Protein AF-E2CQQ7-F1 (afdb_monomer_lite)

Sequence (97 aa):
MAPNQMRGAWAGEIGQTQFLASSYMKYAVDYDRDGRRDLIRSIPDVLASTANYLKNKGWRAGQPWGPGTANYRVLREWNKASVYVQTISVMADKIAK

Foldseek 3Di:
DDPVLQDADPVQQGAPLRDHPVLCVVQFDPQVPPVDSRNHPDPRRVVRSNVSQLVVLPDDPPWDQDPPTPSVVSLCVSPVDPVVSVVVNVVVVVVVD

Radius of gyration: 14.12 Å; chains: 1; bounding box: 37×24×37 Å

Structure (mmCIF, N/CA/C/O backbone):
data_AF-E2CQQ7-F1
#
_entry.id   AF-E2CQQ7-F1
#
loop_
_atom_site.group_PDB
_atom_site.id
_atom_site.type_symbol
_atom_site.label_atom_id
_atom_site.label_alt_id
_atom_site.label_comp_id
_atom_site.label_asym_id
_atom_site.label_entity_id
_atom_site.label_seq_id
_atom_site.pdbx_PDB_ins_code
_atom_site.Cartn_x
_atom_site.Cartn_y
_atom_site.Cartn_z
_atom_site.occupancy
_atom_site.B_iso_or_equiv
_atom_site.auth_seq_id
_atom_site.auth_comp_id
_atom_site.auth_asym_id
_atom_site.auth_atom_id
_atom_site.pdbx_PDB_model_num
ATOM 1 N N . MET A 1 1 ? 10.920 -4.427 -14.546 1.00 84.12 1 MET A N 1
ATOM 2 C CA . MET A 1 1 ? 11.298 -3.027 -14.846 1.00 84.12 1 MET A CA 1
ATOM 3 C C . MET A 1 1 ? 12.811 -2.924 -14.927 1.00 84.12 1 MET A C 1
ATOM 5 O O . MET A 1 1 ? 13.479 -3.544 -14.107 1.00 84.12 1 MET A O 1
ATOM 9 N N . ALA A 1 2 ? 13.343 -2.173 -15.891 1.00 86.19 2 ALA A N 1
ATOM 10 C CA . ALA A 1 2 ? 14.766 -1.838 -15.939 1.00 86.19 2 ALA A CA 1
ATOM 11 C C . ALA A 1 2 ? 15.107 -0.752 -14.890 1.00 86.19 2 ALA A C 1
ATOM 13 O O . ALA A 1 2 ? 14.214 0.018 -14.525 1.00 86.19 2 ALA A O 1
ATOM 14 N N . PRO A 1 3 ? 16.365 -0.643 -14.414 1.00 86.19 3 PRO A N 1
ATOM 15 C CA . PRO A 1 3 ? 16.738 0.317 -13.367 1.00 86.19 3 PRO A CA 1
ATOM 16 C C . PRO A 1 3 ? 16.347 1.770 -13.675 1.00 86.19 3 PRO A C 1
ATOM 18 O O . PRO A 1 3 ? 15.812 2.465 -12.820 1.00 86.19 3 PRO A O 1
ATOM 21 N N . ASN A 1 4 ? 16.511 2.212 -14.924 1.00 90.81 4 ASN A N 1
ATOM 22 C CA . ASN A 1 4 ? 16.148 3.564 -15.368 1.00 90.81 4 ASN A CA 1
ATOM 23 C C . ASN A 1 4 ? 14.630 3.843 -15.386 1.00 90.81 4 ASN A C 1
ATOM 25 O O . ASN A 1 4 ? 14.211 4.994 -15.526 1.00 90.81 4 ASN A O 1
ATOM 29 N N . GLN A 1 5 ? 13.799 2.805 -15.267 1.00 89.62 5 GLN A N 1
ATOM 30 C CA . GLN A 1 5 ? 12.345 2.921 -15.209 1.00 89.62 5 GLN A CA 1
ATOM 31 C C . GLN A 1 5 ? 11.821 2.996 -13.775 1.00 89.62 5 GLN A C 1
ATOM 33 O O . GLN A 1 5 ? 10.685 3.425 -13.606 1.00 89.62 5 GLN A O 1
ATOM 38 N N . MET A 1 6 ? 12.607 2.602 -12.767 1.00 91.19 6 MET A N 1
ATOM 39 C CA . MET A 1 6 ? 12.206 2.574 -11.355 1.00 91.19 6 MET A CA 1
ATOM 40 C C . MET A 1 6 ? 12.212 3.983 -10.751 1.00 91.19 6 MET A C 1
ATOM 42 O O . MET A 1 6 ? 13.077 4.341 -9.957 1.00 91.19 6 MET A O 1
ATOM 46 N N . ARG A 1 7 ? 11.255 4.808 -11.177 1.00 92.50 7 ARG A N 1
ATOM 47 C CA . ARG A 1 7 ? 11.085 6.180 -10.693 1.00 92.50 7 ARG A CA 1
ATOM 48 C C . ARG A 1 7 ? 10.271 6.223 -9.408 1.00 92.50 7 ARG A C 1
ATOM 50 O O . ARG A 1 7 ? 9.383 5.397 -9.184 1.00 92.50 7 ARG A O 1
ATOM 57 N N . GLY A 1 8 ? 10.574 7.226 -8.597 1.00 93.69 8 GLY A N 1
ATOM 58 C CA . GLY A 1 8 ? 10.088 7.306 -7.239 1.00 93.69 8 GLY A CA 1
ATOM 59 C C . GLY A 1 8 ? 10.190 8.684 -6.609 1.00 93.69 8 GLY A C 1
ATOM 60 O O . GLY A 1 8 ? 10.645 9.633 -7.251 1.00 93.69 8 GLY A O 1
ATOM 61 N N . ALA A 1 9 ? 9.755 8.777 -5.356 1.00 94.38 9 ALA A N 1
ATOM 62 C CA . ALA A 1 9 ? 9.948 9.970 -4.547 1.00 94.38 9 ALA A CA 1
ATOM 63 C C . ALA A 1 9 ? 11.406 10.082 -4.065 1.00 94.38 9 ALA A C 1
ATOM 65 O O . ALA A 1 9 ? 12.223 9.174 -4.239 1.00 94.38 9 ALA A O 1
ATOM 66 N N . TRP A 1 10 ? 11.745 11.241 -3.497 1.00 96.25 10 TRP A 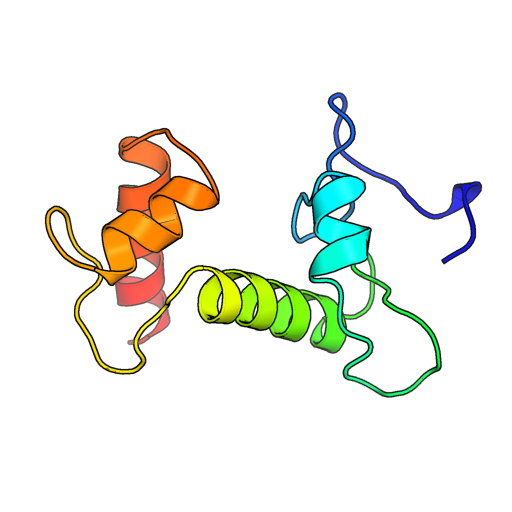N 1
ATOM 67 C CA . TRP A 1 10 ? 13.126 11.624 -3.188 1.00 96.25 10 TRP A CA 1
ATOM 68 C C . TRP A 1 10 ? 13.839 10.668 -2.215 1.00 96.25 10 TRP A C 1
ATOM 70 O O . TRP A 1 10 ? 15.062 10.563 -2.276 1.00 96.25 10 TRP A O 1
ATOM 80 N N . ALA A 1 11 ? 13.099 9.964 -1.349 1.00 95.19 11 ALA A N 1
ATOM 81 C CA . ALA A 1 11 ? 13.649 9.020 -0.377 1.00 95.19 11 ALA A CA 1
ATOM 82 C C . ALA A 1 11 ? 13.708 7.568 -0.903 1.00 95.19 11 ALA A C 1
ATOM 84 O O . ALA A 1 11 ? 14.106 6.656 -0.175 1.00 95.19 11 ALA A O 1
ATOM 85 N N . GLY A 1 12 ? 13.385 7.350 -2.185 1.00 94.94 12 GLY A N 1
ATOM 86 C CA . GLY A 1 12 ? 13.539 6.065 -2.872 1.00 94.94 12 GLY A CA 1
ATOM 87 C C . GLY A 1 12 ? 12.273 5.209 -2.936 1.00 94.94 12 GLY A C 1
ATOM 88 O O . GLY A 1 12 ? 12.355 4.016 -3.236 1.00 94.94 12 GLY A O 1
ATOM 89 N N . GLU A 1 13 ? 11.106 5.783 -2.656 1.00 96.56 13 GLU A N 1
ATOM 90 C CA . GLU A 1 13 ? 9.808 5.126 -2.785 1.00 96.56 13 GLU A CA 1
ATOM 91 C C . GLU A 1 13 ? 9.407 4.942 -4.248 1.00 96.56 13 GLU A C 1
ATOM 93 O O . GLU A 1 13 ? 9.321 5.909 -4.990 1.00 96.56 13 GLU A O 1
ATOM 98 N N . ILE A 1 14 ? 9.095 3.723 -4.675 1.00 96.50 14 ILE A N 1
ATOM 99 C CA . ILE A 1 14 ? 8.849 3.378 -6.077 1.00 96.50 14 ILE A CA 1
ATOM 100 C C . ILE A 1 14 ? 7.358 3.475 -6.413 1.00 96.50 14 ILE A C 1
ATOM 102 O O . ILE A 1 14 ? 6.524 2.839 -5.764 1.00 96.50 14 ILE A O 1
ATOM 106 N N . GLY A 1 15 ? 7.043 4.193 -7.495 1.00 95.75 15 GLY A N 1
ATOM 107 C CA . GLY A 1 15 ? 5.740 4.143 -8.160 1.00 95.75 15 GLY A CA 1
ATOM 108 C C . GLY A 1 15 ? 4.532 4.487 -7.286 1.00 95.75 15 GLY A C 1
ATOM 109 O O . GLY A 1 15 ? 4.624 5.258 -6.333 1.00 95.75 15 GLY A O 1
ATOM 110 N N . GLN A 1 16 ? 3.376 3.927 -7.639 1.00 97.25 16 GLN A N 1
ATOM 111 C CA . GLN A 1 16 ? 2.096 4.251 -7.002 1.00 97.25 16 GLN A CA 1
ATOM 112 C C . GLN A 1 16 ? 1.991 3.695 -5.577 1.00 97.25 16 GLN A C 1
ATOM 114 O O . GLN A 1 16 ? 1.347 4.300 -4.725 1.00 97.25 16 GLN A O 1
ATOM 119 N N . THR A 1 17 ? 2.651 2.567 -5.295 1.00 97.25 17 THR A N 1
ATOM 120 C CA . THR A 1 17 ? 2.668 1.970 -3.950 1.00 97.25 17 THR A CA 1
ATOM 121 C C . THR A 1 17 ? 3.616 2.687 -2.997 1.00 97.25 17 THR A C 1
ATOM 123 O O . THR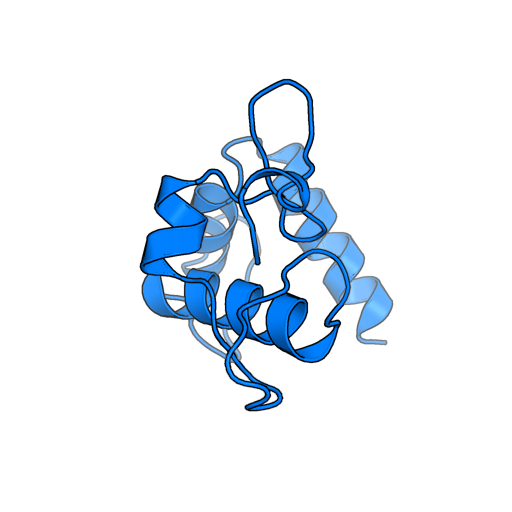 A 1 17 ? 3.559 2.443 -1.796 1.00 97.25 17 THR A O 1
ATOM 126 N N . GLN A 1 18 ? 4.514 3.533 -3.507 1.00 97.75 18 GLN A N 1
ATOM 127 C CA . GLN A 1 18 ? 5.560 4.172 -2.711 1.00 97.75 18 GLN A CA 1
ATOM 128 C C . GLN A 1 18 ? 6.412 3.157 -1.917 1.00 97.75 18 GLN A C 1
ATOM 130 O O . GLN A 1 18 ? 6.901 3.426 -0.821 1.00 97.75 18 GLN A O 1
ATOM 135 N N . PHE A 1 19 ? 6.611 1.954 -2.461 1.00 97.88 19 PHE A N 1
ATOM 136 C CA . PHE A 1 19 ? 7.456 0.950 -1.822 1.00 97.88 19 PHE A CA 1
ATOM 137 C C . PHE A 1 19 ? 8.927 1.331 -1.884 1.00 97.88 19 PHE A C 1
ATOM 139 O O . PHE A 1 19 ? 9.468 1.565 -2.958 1.00 97.88 19 PHE A O 1
ATOM 146 N N . LEU A 1 20 ? 9.621 1.240 -0.752 1.00 96.88 20 LEU A N 1
ATOM 147 C CA . LEU A 1 20 ? 11.079 1.145 -0.770 1.00 96.88 20 LEU A CA 1
ATOM 148 C C . LEU A 1 20 ? 11.518 -0.135 -1.499 1.00 96.88 20 LEU A C 1
ATOM 150 O O . LEU A 1 20 ? 10.799 -1.141 -1.500 1.00 96.88 20 LEU A O 1
ATOM 154 N N . ALA A 1 21 ? 12.732 -0.136 -2.053 1.00 95.00 21 ALA A N 1
ATOM 155 C CA . ALA A 1 21 ? 13.274 -1.255 -2.832 1.00 95.00 21 ALA A CA 1
ATOM 156 C C . ALA A 1 21 ? 13.177 -2.617 -2.112 1.00 95.00 21 ALA A C 1
ATOM 158 O O . ALA A 1 21 ? 12.850 -3.634 -2.723 1.00 95.00 21 ALA A O 1
ATOM 159 N N . SER A 1 22 ? 13.387 -2.647 -0.793 1.00 96.69 22 SER A N 1
ATOM 160 C CA . SER A 1 22 ? 13.255 -3.870 0.011 1.00 96.69 22 SER A CA 1
ATOM 161 C C . SER A 1 22 ? 11.817 -4.404 0.063 1.00 96.69 22 SER A C 1
ATOM 163 O O . SER A 1 22 ? 11.613 -5.618 0.054 1.00 96.69 22 SER A O 1
ATOM 165 N N . SER A 1 23 ? 10.818 -3.518 0.078 1.00 97.44 23 SER A N 1
ATOM 166 C CA . SER A 1 23 ? 9.402 -3.891 0.012 1.00 97.44 23 SER A CA 1
ATOM 167 C C . SER A 1 23 ? 9.010 -4.324 -1.396 1.00 97.44 23 SER A C 1
ATOM 169 O O . SER A 1 23 ? 8.303 -5.317 -1.537 1.00 97.44 23 SER A O 1
ATOM 171 N N . TYR A 1 24 ? 9.533 -3.665 -2.433 1.00 96.88 24 TYR A N 1
ATOM 172 C CA . TYR A 1 24 ? 9.364 -4.112 -3.817 1.00 96.88 24 TYR A CA 1
ATOM 173 C C . TYR A 1 24 ? 9.843 -5.561 -3.991 1.00 96.88 24 TYR A C 1
ATOM 175 O O . TYR A 1 24 ? 9.094 -6.409 -4.467 1.00 96.88 24 TYR A O 1
ATOM 183 N N . MET A 1 25 ? 11.051 -5.884 -3.520 1.00 96.56 25 MET A N 1
ATOM 184 C CA . MET A 1 25 ? 11.592 -7.241 -3.648 1.00 96.56 25 MET A CA 1
ATOM 185 C C . MET A 1 25 ? 10.730 -8.299 -2.951 1.00 96.56 25 MET A C 1
ATOM 187 O O . MET A 1 25 ? 10.562 -9.391 -3.492 1.00 96.56 25 MET A O 1
ATOM 191 N N . LYS A 1 26 ? 10.179 -7.972 -1.776 1.00 98.06 26 LYS A N 1
ATOM 192 C CA . LYS A 1 26 ? 9.410 -8.911 -0.946 1.00 98.06 26 LYS A CA 1
ATOM 193 C C . LYS A 1 26 ? 7.950 -9.055 -1.362 1.00 98.06 26 LYS A C 1
ATOM 195 O O . LYS A 1 26 ? 7.400 -10.143 -1.232 1.00 98.06 26 LYS A O 1
ATOM 200 N N . TYR A 1 27 ? 7.316 -7.970 -1.797 1.00 98.56 27 TYR A N 1
ATOM 201 C CA . TYR A 1 27 ? 5.857 -7.910 -1.886 1.00 98.56 27 TYR A CA 1
ATOM 202 C C . TYR A 1 27 ? 5.323 -7.568 -3.271 1.00 98.56 27 TYR A C 1
ATOM 204 O O . TYR A 1 27 ? 4.123 -7.736 -3.474 1.00 98.56 27 TYR A O 1
ATOM 212 N N . ALA A 1 28 ? 6.159 -7.115 -4.211 1.00 97.94 28 ALA A N 1
ATOM 213 C CA . ALA A 1 28 ? 5.686 -6.833 -5.559 1.00 97.94 28 ALA A CA 1
ATOM 214 C C . ALA A 1 28 ? 5.218 -8.125 -6.248 1.00 97.94 28 ALA A C 1
ATOM 216 O O . ALA A 1 28 ? 5.926 -9.139 -6.217 1.00 97.94 28 ALA A O 1
ATOM 217 N N . VAL A 1 29 ? 4.049 -8.056 -6.880 1.00 98.44 29 VAL A N 1
ATOM 218 C CA . VAL A 1 29 ? 3.364 -9.142 -7.589 1.00 98.44 29 VAL A CA 1
ATOM 219 C C . VAL A 1 29 ? 3.204 -8.748 -9.052 1.00 98.44 29 VAL A C 1
ATOM 221 O O . VAL A 1 29 ? 2.863 -7.606 -9.333 1.00 98.44 29 VAL A O 1
ATOM 224 N N . ASP A 1 30 ? 3.472 -9.703 -9.940 1.00 98.25 30 ASP A N 1
ATOM 225 C CA . ASP A 1 30 ? 3.123 -9.653 -11.363 1.00 98.25 30 ASP A CA 1
ATOM 226 C C . ASP A 1 30 ? 1.731 -10.280 -11.468 1.00 98.25 30 ASP A C 1
ATOM 228 O O . ASP A 1 30 ? 1.579 -11.502 -11.346 1.00 98.25 30 ASP A O 1
ATOM 232 N N . TYR A 1 31 ? 0.705 -9.435 -11.488 1.00 98.50 31 TYR A N 1
ATOM 233 C CA . TYR A 1 31 ? -0.681 -9.881 -11.401 1.00 98.50 31 TYR A CA 1
ATOM 234 C C . TYR A 1 31 ? -1.310 -10.074 -12.776 1.00 98.50 31 TYR A C 1
ATOM 236 O O . TYR A 1 31 ? -2.104 -11.001 -12.952 1.00 98.50 31 TYR A O 1
ATOM 244 N N . ASP A 1 32 ? -0.953 -9.227 -13.741 1.00 98.00 32 ASP A N 1
ATOM 245 C CA . ASP A 1 32 ? -1.408 -9.346 -15.129 1.00 98.00 32 ASP A CA 1
ATOM 246 C C . ASP A 1 32 ? -0.626 -10.397 -15.944 1.00 98.00 32 ASP A C 1
ATOM 248 O O . ASP A 1 32 ? -1.096 -10.811 -17.006 1.00 98.00 32 ASP A O 1
ATOM 252 N N . ARG A 1 33 ? 0.460 -10.945 -15.379 1.00 97.62 33 ARG A N 1
ATOM 253 C CA . ARG A 1 33 ? 1.269 -12.060 -15.901 1.00 97.62 33 ARG A CA 1
ATOM 254 C C . ARG A 1 33 ? 2.046 -11.701 -17.162 1.00 97.62 33 ARG A C 1
ATOM 256 O O . ARG A 1 33 ? 2.292 -12.572 -18.001 1.00 97.62 33 ARG A O 1
ATOM 263 N N . ASP A 1 34 ? 2.451 -10.441 -17.296 1.00 96.56 34 ASP A N 1
ATOM 264 C CA . ASP A 1 34 ? 3.259 -9.965 -18.421 1.00 96.56 34 ASP A CA 1
ATOM 265 C C . ASP A 1 34 ? 4.778 -10.204 -18.235 1.00 96.56 34 ASP A C 1
ATOM 267 O O . ASP A 1 34 ? 5.590 -9.887 -19.113 1.00 96.56 34 ASP A O 1
ATOM 271 N N . GLY A 1 35 ? 5.175 -10.796 -17.101 1.00 96.44 35 GLY A N 1
ATOM 272 C CA . GLY A 1 35 ? 6.562 -11.062 -16.725 1.00 96.44 35 GLY A CA 1
ATOM 273 C C . GLY A 1 35 ? 7.227 -9.898 -15.987 1.00 96.44 35 GLY A C 1
ATOM 274 O O . GLY A 1 35 ? 8.449 -9.912 -15.773 1.00 96.44 35 GLY A O 1
ATOM 275 N N . ARG A 1 36 ? 6.478 -8.854 -15.619 1.00 96.12 36 ARG A N 1
ATOM 276 C CA . ARG A 1 36 ? 6.973 -7.659 -14.935 1.00 96.12 36 ARG A CA 1
ATOM 277 C C . ARG A 1 36 ? 6.132 -7.386 -13.695 1.00 96.12 36 ARG A C 1
ATOM 279 O O . ARG A 1 36 ? 5.003 -7.794 -13.555 1.00 96.12 36 ARG A O 1
ATOM 286 N N . ARG A 1 37 ? 6.758 -6.695 -12.746 1.00 97.19 37 ARG A N 1
ATOM 287 C CA . ARG A 1 37 ? 6.104 -6.172 -11.544 1.00 97.19 37 ARG A CA 1
ATOM 288 C C . ARG A 1 37 ? 6.100 -4.654 -11.652 1.00 97.19 37 ARG A C 1
ATOM 290 O O . ARG A 1 37 ? 6.934 -3.997 -11.030 1.00 97.19 37 ARG A O 1
ATOM 297 N N . ASP A 1 38 ? 5.312 -4.100 -12.569 1.00 97.50 38 ASP A N 1
ATOM 298 C CA . ASP A 1 38 ? 5.316 -2.665 -12.881 1.00 97.50 38 ASP A CA 1
ATOM 299 C C . ASP A 1 38 ? 4.424 -1.879 -11.909 1.00 97.50 38 ASP A C 1
ATOM 301 O O . ASP A 1 38 ? 3.285 -1.526 -12.205 1.00 97.50 38 ASP A O 1
ATOM 305 N N . LEU A 1 39 ? 4.994 -1.513 -10.756 1.00 97.38 39 LEU A N 1
ATOM 306 C CA . LEU A 1 39 ? 4.301 -0.707 -9.738 1.00 97.38 39 LEU A CA 1
ATOM 307 C C . LEU A 1 39 ? 4.131 0.777 -10.115 1.00 97.38 39 LEU A C 1
ATOM 309 O O . LEU A 1 39 ? 3.717 1.586 -9.281 1.00 97.38 39 LEU A O 1
ATOM 313 N N . ILE A 1 40 ? 4.500 1.171 -11.335 1.00 96.31 40 ILE A N 1
ATOM 314 C CA . ILE A 1 40 ? 4.372 2.544 -11.829 1.00 96.31 40 ILE A CA 1
ATOM 315 C C . ILE A 1 40 ? 3.176 2.640 -12.773 1.00 96.31 40 ILE A C 1
ATOM 317 O O . ILE A 1 40 ? 2.382 3.573 -12.648 1.00 96.31 40 ILE A O 1
ATOM 321 N N . ARG A 1 41 ? 3.038 1.691 -13.706 1.00 95.94 41 ARG A N 1
ATOM 322 C CA . ARG A 1 41 ? 2.058 1.761 -14.804 1.00 95.94 41 ARG A CA 1
ATOM 323 C C . ARG A 1 41 ? 0.971 0.693 -14.742 1.00 95.94 41 ARG A C 1
ATOM 325 O O . ARG A 1 41 ? -0.126 0.962 -15.224 1.00 95.94 41 ARG A O 1
ATOM 332 N N . SER A 1 42 ? 1.244 -0.481 -14.171 1.00 97.94 42 SER A N 1
ATOM 333 C CA . SER A 1 42 ? 0.256 -1.562 -14.101 1.00 97.94 42 SER A CA 1
ATOM 334 C C . SER A 1 42 ? -0.623 -1.379 -12.863 1.00 97.94 42 SER A C 1
ATOM 336 O O . SER A 1 42 ? -0.204 -1.608 -11.729 1.00 97.94 42 SER A O 1
ATOM 338 N N . ILE A 1 43 ? -1.868 -0.940 -13.074 1.00 98.19 43 ILE A N 1
ATOM 339 C CA . ILE A 1 43 ? -2.887 -0.888 -12.012 1.00 98.19 43 ILE A CA 1
ATOM 340 C C . ILE A 1 43 ? -3.088 -2.276 -11.370 1.00 98.19 43 ILE A C 1
ATOM 342 O O . ILE A 1 43 ? -3.118 -2.337 -10.136 1.00 98.19 43 ILE A O 1
ATOM 346 N N . PRO A 1 44 ? -3.185 -3.383 -12.142 1.00 98.56 44 PRO A N 1
ATOM 347 C CA . PRO A 1 44 ? -3.247 -4.726 -11.572 1.00 98.56 44 PRO A CA 1
ATOM 348 C C . PRO A 1 44 ? -2.104 -5.024 -10.593 1.00 98.56 44 PRO A C 1
ATOM 350 O O . PRO A 1 44 ? -2.367 -5.423 -9.454 1.00 98.56 44 PRO A O 1
ATOM 353 N N . ASP A 1 45 ? -0.856 -4.753 -10.980 1.00 98.56 45 ASP A N 1
ATOM 354 C CA . ASP A 1 45 ? 0.310 -5.013 -10.130 1.00 98.56 45 ASP A CA 1
ATOM 355 C C . ASP A 1 45 ? 0.325 -4.132 -8.884 1.00 98.56 45 ASP A C 1
ATOM 357 O O . ASP A 1 45 ? 0.644 -4.604 -7.791 1.00 98.56 45 ASP A O 1
ATOM 361 N N . VAL A 1 46 ? -0.042 -2.854 -9.014 1.00 98.56 46 VAL A N 1
ATOM 362 C CA . VAL A 1 46 ? -0.116 -1.903 -7.894 1.00 98.56 46 VAL A CA 1
ATOM 363 C C . VAL A 1 46 ? -1.106 -2.386 -6.834 1.00 98.56 46 VAL A C 1
ATOM 365 O O . VAL A 1 46 ? -0.760 -2.459 -5.647 1.00 98.56 46 VAL A O 1
ATOM 368 N N . LEU A 1 47 ? -2.323 -2.754 -7.244 1.00 98.56 47 LEU A N 1
ATOM 369 C CA . LEU A 1 47 ? -3.359 -3.225 -6.325 1.00 98.56 47 LEU A CA 1
ATOM 370 C C . LEU A 1 47 ? -2.983 -4.573 -5.704 1.00 98.56 47 LEU A C 1
ATOM 372 O O . LEU A 1 47 ? -3.055 -4.732 -4.481 1.00 98.56 47 LEU A O 1
ATOM 376 N N . ALA A 1 48 ? -2.515 -5.523 -6.516 1.00 98.69 48 ALA A N 1
ATOM 377 C CA . ALA A 1 48 ? -2.121 -6.844 -6.044 1.00 98.69 48 ALA A CA 1
ATOM 378 C C . ALA A 1 48 ? -0.931 -6.787 -5.079 1.00 98.69 48 ALA A C 1
ATOM 380 O O . ALA A 1 48 ? -0.937 -7.458 -4.048 1.00 98.69 48 ALA A O 1
ATOM 381 N N . SER A 1 49 ? 0.065 -5.946 -5.361 1.00 98.75 49 SER A N 1
ATOM 382 C CA . SER A 1 49 ? 1.240 -5.762 -4.502 1.00 98.75 49 SER A CA 1
ATOM 383 C C . SER A 1 49 ? 0.884 -5.097 -3.175 1.00 98.75 49 SER A C 1
ATOM 385 O O . SER A 1 49 ? 1.390 -5.496 -2.124 1.00 98.75 49 SER A O 1
ATOM 387 N N . THR A 1 50 ? -0.033 -4.125 -3.199 1.00 98.62 50 THR A N 1
ATOM 388 C CA . THR A 1 50 ? -0.569 -3.493 -1.983 1.00 98.62 50 THR A CA 1
ATOM 389 C C . THR A 1 50 ? -1.304 -4.524 -1.126 1.00 98.62 50 THR A C 1
ATOM 391 O O . THR A 1 50 ? -1.013 -4.672 0.063 1.00 98.62 50 THR A O 1
ATOM 394 N N . ALA A 1 51 ? -2.195 -5.316 -1.730 1.00 98.44 51 ALA A N 1
ATOM 395 C CA . ALA A 1 51 ? -2.910 -6.386 -1.038 1.00 98.44 51 ALA A CA 1
ATOM 396 C C . ALA A 1 51 ? -1.959 -7.468 -0.495 1.00 98.44 51 ALA A C 1
ATOM 398 O O . ALA A 1 51 ? -2.126 -7.930 0.637 1.00 98.44 51 ALA A O 1
ATOM 399 N N . ASN A 1 52 ? -0.931 -7.844 -1.262 1.00 98.75 52 ASN A N 1
ATOM 400 C CA . ASN A 1 52 ? 0.069 -8.828 -0.856 1.00 98.75 52 ASN A CA 1
ATOM 401 C C . ASN A 1 52 ? 0.881 -8.350 0.355 1.00 98.75 52 ASN A C 1
ATOM 403 O O . ASN A 1 52 ? 1.085 -9.123 1.294 1.00 98.75 52 ASN A O 1
ATOM 407 N N . TYR A 1 53 ? 1.283 -7.076 0.380 1.00 98.69 53 TYR A N 1
ATOM 408 C CA . TYR A 1 53 ? 1.919 -6.468 1.549 1.00 98.69 53 TYR A CA 1
ATOM 409 C C . TYR A 1 53 ? 1.014 -6.569 2.783 1.00 98.69 53 TYR A C 1
ATOM 411 O O . TYR A 1 53 ? 1.435 -7.102 3.810 1.00 98.69 53 TYR A O 1
ATOM 419 N N . LEU A 1 54 ? -0.243 -6.121 2.681 1.00 98.38 54 LEU A N 1
ATOM 420 C CA . LEU A 1 54 ? -1.180 -6.134 3.811 1.00 98.38 54 LEU A CA 1
ATOM 421 C C . LEU A 1 54 ? -1.419 -7.561 4.323 1.00 98.38 54 LEU A C 1
ATOM 423 O O . LEU A 1 54 ? -1.338 -7.811 5.528 1.00 98.38 54 LEU A O 1
ATOM 427 N N . LYS A 1 55 ? -1.637 -8.519 3.415 1.00 98.44 55 LYS A N 1
ATOM 428 C CA . LYS A 1 55 ? -1.816 -9.937 3.753 1.00 98.44 55 LYS A CA 1
ATOM 429 C C . LYS A 1 55 ? -0.606 -10.497 4.504 1.00 98.44 55 LYS A C 1
ATOM 431 O O . LYS A 1 55 ? -0.782 -11.097 5.561 1.00 98.44 55 LYS A O 1
ATOM 436 N N . ASN A 1 56 ? 0.613 -10.258 4.014 1.00 98.31 56 ASN A N 1
ATOM 437 C CA . ASN A 1 56 ? 1.843 -10.737 4.660 1.00 98.31 56 ASN A CA 1
ATOM 438 C C . ASN A 1 56 ? 2.105 -10.081 6.021 1.00 98.31 56 ASN A C 1
ATOM 440 O O . ASN A 1 56 ? 2.755 -10.670 6.880 1.00 98.31 56 ASN A O 1
ATOM 444 N N . LYS A 1 57 ? 1.585 -8.873 6.244 1.00 98.06 57 LYS A N 1
ATOM 445 C CA . LYS A 1 57 ? 1.637 -8.196 7.544 1.00 98.06 57 LYS A CA 1
ATOM 446 C C . LYS A 1 57 ? 0.553 -8.658 8.522 1.00 98.06 57 LYS A C 1
ATOM 448 O O . LYS A 1 57 ? 0.565 -8.225 9.670 1.00 98.06 57 LYS A O 1
ATOM 453 N N . GLY A 1 58 ? -0.335 -9.562 8.105 1.00 98.25 58 GLY A N 1
ATOM 454 C CA . GLY A 1 58 ? -1.350 -10.171 8.963 1.00 98.25 58 GLY A CA 1
ATOM 455 C C . GLY A 1 58 ? -2.734 -9.537 8.854 1.00 98.25 58 GLY A C 1
ATOM 456 O O . GLY A 1 58 ? -3.519 -9.649 9.798 1.00 98.25 58 GLY A O 1
ATOM 457 N N . TRP A 1 59 ? -3.042 -8.870 7.735 1.00 98.31 59 TRP A N 1
ATOM 458 C CA . TRP A 1 59 ? -4.386 -8.355 7.470 1.00 98.31 59 TRP A CA 1
ATOM 459 C C . TRP A 1 59 ? -5.434 -9.470 7.533 1.00 98.31 59 TRP A C 1
ATOM 461 O O . TRP A 1 59 ? -5.250 -10.553 6.975 1.00 98.31 59 TRP A O 1
ATOM 471 N N . ARG A 1 60 ? -6.561 -9.184 8.186 1.00 98.00 60 ARG A N 1
ATOM 472 C CA . ARG A 1 60 ? -7.693 -10.097 8.351 1.00 98.00 60 ARG A CA 1
ATOM 473 C C . ARG A 1 60 ? -8.895 -9.542 7.595 1.00 98.00 60 ARG A C 1
ATOM 475 O O . ARG A 1 60 ? -9.461 -8.523 7.988 1.00 98.00 60 ARG A O 1
ATOM 482 N N . ALA A 1 61 ? -9.274 -10.199 6.502 1.00 96.38 61 ALA A N 1
ATOM 483 C CA . ALA A 1 61 ? -10.424 -9.792 5.698 1.00 96.38 61 ALA A CA 1
ATOM 484 C C . ALA A 1 61 ? -11.716 -9.779 6.536 1.00 96.38 61 ALA A C 1
ATOM 486 O O . ALA A 1 61 ? -11.909 -10.630 7.405 1.00 96.38 61 ALA A O 1
ATOM 487 N N . GLY A 1 62 ? -12.573 -8.784 6.299 1.00 94.62 62 GLY A N 1
ATOM 488 C CA . GLY A 1 62 ? -13.837 -8.601 7.022 1.00 94.62 62 GLY A CA 1
ATOM 489 C C . GLY A 1 62 ? -13.705 -8.126 8.475 1.00 94.62 62 GLY A C 1
ATOM 490 O O . GLY A 1 62 ? -14.721 -7.956 9.140 1.00 94.62 62 GLY A O 1
ATOM 491 N N . GLN A 1 63 ? -12.489 -7.910 8.990 1.00 96.31 63 GLN A N 1
ATOM 492 C CA . GLN A 1 63 ? -12.282 -7.409 10.352 1.00 96.31 63 GLN A CA 1
ATOM 493 C C . GLN A 1 63 ? -12.170 -5.876 10.393 1.00 96.31 63 GLN A C 1
ATOM 495 O O . GLN A 1 63 ? -11.638 -5.285 9.448 1.00 96.31 63 GL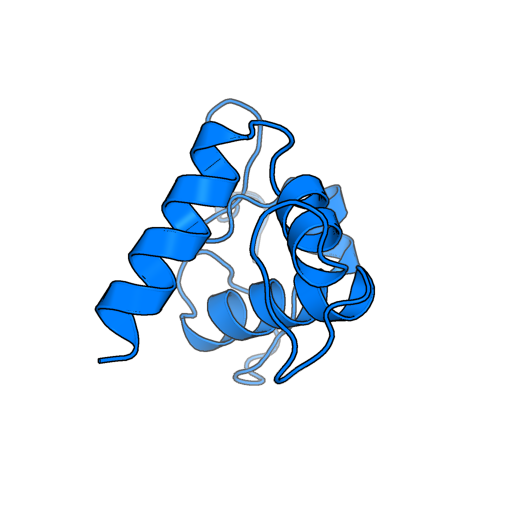N A O 1
ATOM 500 N N . PRO A 1 64 ? -12.580 -5.227 11.503 1.00 94.50 64 PRO A N 1
ATOM 501 C CA . PRO A 1 64 ? -12.449 -3.780 11.670 1.00 94.50 64 PRO A CA 1
ATOM 502 C C . PRO A 1 64 ? -10.993 -3.300 11.589 1.00 94.50 64 PRO A C 1
ATOM 504 O O . PRO A 1 64 ? -10.077 -4.026 11.981 1.00 94.50 64 PRO A O 1
ATOM 507 N N . TRP A 1 65 ? -10.785 -2.058 11.138 1.00 94.81 65 TRP A N 1
ATOM 508 C CA . TRP A 1 65 ? -9.460 -1.442 10.931 1.00 94.81 65 TRP A CA 1
ATOM 509 C C . TRP A 1 65 ? -9.243 -0.111 11.672 1.00 94.81 65 TRP A C 1
ATOM 511 O O . TRP A 1 65 ? -8.254 0.575 11.423 1.00 94.81 65 TRP A O 1
ATOM 521 N N . GLY A 1 66 ? -10.124 0.248 12.610 1.00 92.44 66 GLY A N 1
ATOM 522 C CA . GLY A 1 66 ? -9.959 1.425 13.475 1.00 92.44 66 GLY A CA 1
ATOM 523 C C . GLY A 1 66 ? -8.919 1.235 14.596 1.00 92.44 66 GLY A C 1
ATOM 524 O O . GLY A 1 66 ? -8.465 0.108 14.829 1.00 92.44 66 GLY A O 1
ATOM 525 N N . PRO A 1 67 ? -8.531 2.304 15.321 1.00 92.62 67 PRO A N 1
ATOM 526 C CA . PRO A 1 67 ? -7.564 2.233 16.420 1.00 92.62 67 PR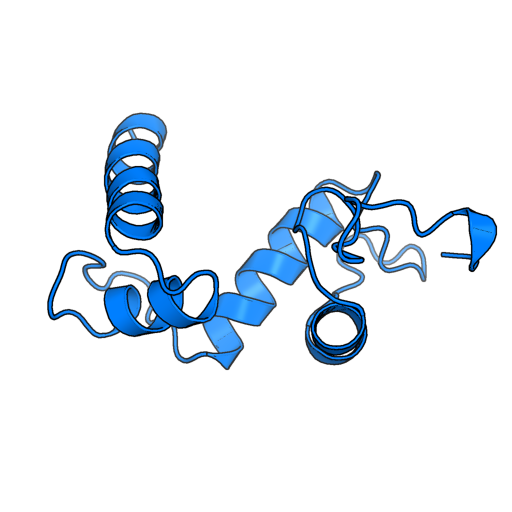O A CA 1
ATOM 527 C C . PRO A 1 67 ? -7.828 1.079 17.403 1.00 92.62 67 PRO A C 1
ATOM 529 O O . PRO A 1 67 ? -8.961 0.834 17.801 1.00 92.62 67 PRO A O 1
ATOM 532 N N . GLY A 1 68 ? -6.771 0.350 17.780 1.00 93.88 68 GLY A N 1
ATOM 533 C CA . GLY A 1 68 ? -6.842 -0.812 18.684 1.00 93.88 68 GLY A CA 1
ATOM 534 C C . GLY A 1 68 ? -7.082 -2.167 17.998 1.00 93.88 68 GLY A C 1
ATOM 535 O O . GLY A 1 68 ? -6.794 -3.214 18.578 1.00 93.88 68 GLY A O 1
ATOM 536 N N . THR A 1 69 ? -7.522 -2.177 16.739 1.00 96.31 69 THR A N 1
ATOM 537 C CA . THR A 1 69 ? -7.802 -3.417 15.992 1.00 96.31 69 THR A CA 1
ATOM 538 C C . THR A 1 69 ? -6.534 -4.088 15.446 1.00 96.31 69 THR A C 1
ATOM 540 O O . THR A 1 69 ? -5.460 -3.484 15.362 1.00 96.31 69 THR A O 1
ATOM 543 N N . ALA A 1 70 ? -6.646 -5.360 15.040 1.00 97.00 70 ALA A N 1
ATOM 544 C CA . ALA A 1 70 ? -5.548 -6.077 14.389 1.00 97.00 70 ALA A CA 1
ATOM 545 C C . ALA A 1 70 ? -5.151 -5.436 13.051 1.00 97.00 70 ALA A C 1
ATOM 547 O O . ALA A 1 70 ? -3.966 -5.217 12.807 1.00 97.00 70 ALA A O 1
ATOM 548 N N . ASN A 1 71 ? -6.132 -5.064 12.229 1.00 97.38 71 ASN A N 1
ATOM 549 C CA . ASN A 1 71 ? -5.891 -4.454 10.924 1.00 97.38 71 ASN A CA 1
ATOM 550 C C . ASN A 1 71 ? -5.304 -3.039 11.037 1.00 97.38 71 ASN A C 1
ATOM 552 O O . ASN A 1 71 ? -4.463 -2.665 10.226 1.00 97.38 71 ASN A O 1
ATOM 556 N N . TYR A 1 72 ? -5.635 -2.280 12.086 1.00 96.50 72 TYR A N 1
ATOM 557 C CA . TYR A 1 72 ? -4.986 -0.989 12.336 1.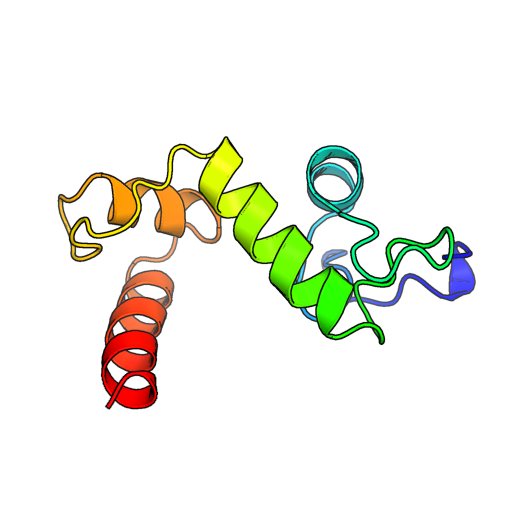00 96.50 72 TYR A CA 1
ATOM 558 C C . TYR A 1 72 ? -3.481 -1.129 12.584 1.00 96.50 72 TYR A C 1
ATOM 560 O O . TYR A 1 72 ? -2.697 -0.314 12.099 1.00 96.50 72 TYR A O 1
ATOM 568 N N . ARG A 1 73 ? -3.046 -2.186 13.288 1.00 97.06 73 ARG A N 1
ATOM 569 C CA . ARG A 1 73 ? -1.608 -2.466 13.460 1.00 97.06 73 ARG A CA 1
ATOM 570 C C . ARG A 1 73 ? -0.927 -2.743 12.122 1.00 97.06 73 ARG A C 1
ATOM 572 O O . ARG A 1 73 ? 0.182 -2.270 11.914 1.00 97.06 73 ARG A O 1
ATOM 579 N N . VAL A 1 74 ? -1.611 -3.431 11.210 1.00 97.94 74 VAL A N 1
ATOM 580 C CA . VAL A 1 74 ? -1.114 -3.688 9.851 1.00 97.94 74 VAL A CA 1
ATOM 581 C C . VAL A 1 74 ? -0.959 -2.393 9.056 1.00 97.94 74 VAL A C 1
ATOM 583 O O . VAL A 1 74 ? 0.098 -2.165 8.475 1.00 97.94 74 VAL A O 1
ATOM 586 N N . LEU A 1 75 ? -1.958 -1.506 9.074 1.00 97.06 75 LEU A N 1
ATOM 587 C CA . LEU A 1 75 ? -1.859 -0.208 8.393 1.00 97.06 75 LEU A CA 1
ATOM 588 C C . LEU A 1 75 ? -0.713 0.647 8.950 1.00 97.06 75 LEU A C 1
ATOM 590 O O . LEU A 1 75 ? -0.035 1.342 8.197 1.00 97.06 75 LEU A O 1
ATOM 594 N N . ARG A 1 76 ? -0.432 0.549 10.256 1.00 97.25 76 ARG A N 1
ATOM 595 C CA . ARG A 1 76 ? 0.720 1.227 10.870 1.00 97.25 76 ARG A CA 1
ATOM 596 C C . ARG A 1 76 ? 2.078 0.675 10.435 1.00 97.25 76 ARG A C 1
ATOM 598 O O . ARG A 1 76 ? 3.080 1.366 10.609 1.00 97.25 76 ARG A O 1
ATOM 605 N N . GLU A 1 77 ? 2.148 -0.535 9.883 1.00 97.19 77 GLU A N 1
ATOM 606 C CA . GLU A 1 77 ? 3.380 -1.036 9.262 1.00 97.19 77 GLU A CA 1
ATOM 607 C C . GLU A 1 77 ? 3.675 -0.339 7.933 1.00 97.19 77 GLU A C 1
ATOM 609 O O . GLU A 1 77 ? 4.845 -0.161 7.602 1.00 97.19 77 GLU A O 1
ATOM 614 N N . TRP A 1 78 ? 2.638 0.107 7.217 1.00 96.81 78 TRP A N 1
ATOM 615 C CA . TRP A 1 78 ? 2.795 0.892 5.994 1.00 96.81 78 TRP A CA 1
ATOM 616 C C . TRP A 1 78 ? 3.351 2.284 6.292 1.00 96.81 78 TRP A C 1
ATOM 618 O O . TRP A 1 78 ? 4.332 2.716 5.695 1.00 96.81 78 TRP A O 1
ATOM 628 N N . ASN A 1 79 ? 2.737 2.982 7.250 1.00 97.38 79 ASN A N 1
ATOM 629 C CA . ASN A 1 79 ? 3.203 4.275 7.735 1.00 97.38 79 ASN A CA 1
ATOM 630 C C . ASN A 1 79 ? 2.877 4.425 9.226 1.00 97.38 79 ASN A C 1
ATOM 632 O O . ASN A 1 79 ? 1.753 4.180 9.665 1.00 97.38 79 ASN A O 1
ATOM 636 N N . LYS A 1 80 ? 3.863 4.847 10.022 1.00 96.19 80 LYS A N 1
ATOM 637 C CA . LYS A 1 80 ? 3.753 4.872 11.488 1.00 96.19 80 LYS A CA 1
ATOM 638 C C . LYS A 1 80 ? 2.927 6.052 12.023 1.00 96.19 80 LYS A C 1
ATOM 640 O O . LYS A 1 80 ? 2.558 6.012 13.205 1.00 96.19 80 LYS A O 1
ATOM 645 N N . ALA A 1 81 ? 2.614 7.054 11.194 1.00 97.19 81 ALA A N 1
ATOM 646 C CA . ALA A 1 81 ? 1.832 8.229 11.570 1.00 97.19 81 ALA A CA 1
ATOM 647 C C . ALA A 1 81 ? 0.344 7.888 11.756 1.00 97.19 81 ALA A C 1
ATOM 649 O O . ALA A 1 81 ? -0.321 7.380 10.853 1.00 97.19 81 ALA A O 1
ATOM 650 N N . SER A 1 82 ? -0.208 8.212 12.929 1.00 94.38 82 SER A N 1
ATOM 651 C CA . SER A 1 82 ? -1.617 7.947 13.251 1.00 94.38 82 SER A CA 1
ATOM 652 C C . SER A 1 82 ? -2.578 8.683 12.316 1.00 94.38 82 SER A C 1
ATOM 654 O O . SER A 1 82 ? -3.524 8.071 11.830 1.00 94.38 82 SER A O 1
ATOM 656 N N . VAL A 1 83 ? -2.311 9.957 12.009 1.00 96.38 83 VAL A N 1
ATOM 657 C CA . VAL A 1 83 ? -3.144 10.768 11.103 1.00 96.38 83 VAL A CA 1
ATOM 658 C C . VAL A 1 83 ? -3.204 10.189 9.687 1.00 96.38 83 VAL A C 1
ATOM 660 O O . VAL A 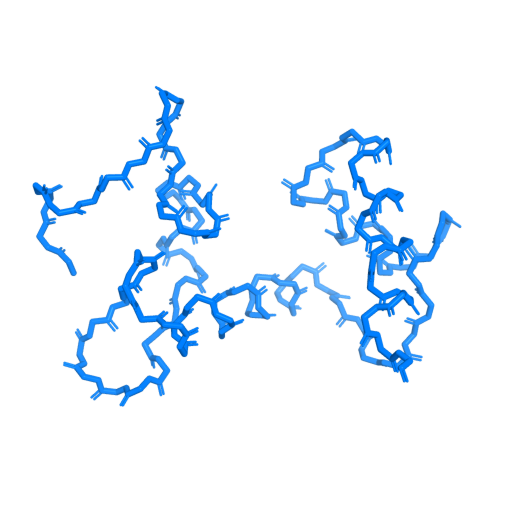1 83 ? -4.260 10.211 9.058 1.00 96.38 83 VAL A O 1
ATOM 663 N N . TYR A 1 84 ? -2.110 9.591 9.207 1.00 96.81 84 TYR A N 1
ATOM 664 C CA . TYR A 1 84 ? -2.064 8.933 7.901 1.00 96.81 84 TYR A CA 1
ATOM 665 C C . TYR A 1 84 ? -2.983 7.706 7.881 1.00 96.81 84 TYR A C 1
ATOM 667 O O . TYR A 1 84 ? -3.847 7.575 7.018 1.00 96.81 84 TYR A O 1
ATOM 675 N N . VAL A 1 85 ? -2.853 6.835 8.886 1.00 96.25 85 VAL A N 1
ATOM 676 C CA . VAL A 1 85 ? -3.658 5.610 8.981 1.00 96.25 85 VAL A CA 1
ATOM 677 C C . VAL A 1 85 ? -5.140 5.913 9.214 1.00 96.25 85 VAL A C 1
ATOM 679 O O . VAL A 1 85 ? -6.003 5.267 8.622 1.00 96.25 85 VAL A O 1
ATOM 682 N N . GLN A 1 86 ? -5.455 6.917 10.033 1.00 94.44 86 GLN A N 1
ATOM 683 C CA . GLN A 1 86 ? -6.836 7.363 10.235 1.00 94.44 86 GLN A CA 1
ATOM 684 C C . GLN A 1 86 ? -7.434 7.939 8.949 1.00 94.44 86 GLN A C 1
ATOM 686 O O . GLN A 1 86 ? -8.576 7.626 8.623 1.00 94.44 86 GLN A O 1
ATOM 691 N N . THR A 1 87 ? -6.652 8.704 8.179 1.00 96.12 87 THR A N 1
ATOM 692 C CA . THR A 1 87 ? -7.080 9.194 6.862 1.00 96.12 87 THR A CA 1
ATOM 693 C C . THR A 1 87 ? -7.413 8.034 5.924 1.00 96.12 87 THR A C 1
ATOM 695 O O . THR A 1 87 ? -8.470 8.062 5.302 1.00 96.12 87 THR A O 1
ATOM 698 N N . ILE A 1 88 ? -6.583 6.982 5.873 1.00 94.31 88 ILE A N 1
ATOM 699 C CA . ILE A 1 88 ? -6.885 5.776 5.081 1.00 94.31 88 ILE A CA 1
ATOM 700 C C . ILE A 1 88 ? -8.224 5.166 5.500 1.00 94.31 88 ILE A C 1
ATOM 702 O O . ILE A 1 88 ? -9.050 4.888 4.637 1.00 94.31 88 ILE A O 1
ATOM 706 N N . SER A 1 89 ? -8.454 4.990 6.806 1.00 89.81 89 SER A N 1
ATOM 707 C CA . SER A 1 89 ? -9.707 4.425 7.326 1.00 89.81 89 SER A CA 1
ATOM 708 C C . SER A 1 89 ? -10.922 5.226 6.858 1.00 89.81 89 SER A C 1
ATOM 710 O O . SER A 1 89 ? -11.854 4.657 6.303 1.00 89.81 89 SER A O 1
ATOM 712 N N . VAL A 1 90 ? -10.888 6.550 7.037 1.00 91.81 90 VAL A N 1
ATOM 713 C CA . VAL A 1 90 ? -11.997 7.438 6.662 1.00 91.81 90 VAL A CA 1
ATOM 714 C C . VAL A 1 90 ? -12.212 7.457 5.149 1.00 91.81 90 VAL A C 1
ATOM 716 O O . VAL A 1 90 ? -13.351 7.473 4.690 1.00 91.81 90 VAL A O 1
ATOM 719 N N . MET A 1 91 ? -11.138 7.470 4.357 1.00 94.62 91 MET A N 1
ATOM 720 C CA . MET A 1 91 ? -11.243 7.463 2.897 1.00 94.62 91 MET A CA 1
ATOM 721 C C . MET A 1 91 ? -11.794 6.134 2.377 1.00 94.62 91 MET A C 1
ATOM 723 O O . MET A 1 91 ? -12.658 6.151 1.506 1.00 94.62 91 MET A O 1
ATOM 727 N N . ALA A 1 92 ? -11.365 5.000 2.937 1.00 91.19 92 ALA A N 1
ATOM 728 C CA . ALA A 1 92 ? -11.901 3.688 2.585 1.00 91.19 92 ALA A CA 1
ATOM 729 C C . ALA A 1 92 ? -13.414 3.604 2.855 1.00 91.19 92 ALA A C 1
ATOM 731 O O . ALA A 1 92 ? -14.164 3.194 1.971 1.00 91.19 92 ALA A O 1
ATOM 732 N N . ASP A 1 93 ? -13.874 4.087 4.016 1.00 89.75 93 ASP A N 1
ATOM 733 C CA . ASP A 1 93 ? -15.303 4.127 4.370 1.00 89.75 93 ASP A CA 1
ATOM 734 C C . ASP A 1 93 ? -16.134 5.026 3.440 1.00 89.75 93 ASP A C 1
ATOM 736 O O . ASP A 1 93 ? -17.333 4.805 3.265 1.00 89.75 93 ASP A O 1
ATOM 740 N N . LYS A 1 94 ? -15.521 6.068 2.864 1.00 93.12 94 LYS A N 1
ATOM 741 C CA . LYS A 1 94 ? -16.176 6.968 1.903 1.00 93.12 94 LYS A CA 1
ATOM 742 C C . LYS A 1 94 ? -16.230 6.394 0.491 1.00 93.12 94 LYS A C 1
ATOM 744 O O . LYS A 1 94 ? -17.192 6.670 -0.208 1.00 93.12 94 LYS A O 1
ATOM 749 N N . ILE A 1 95 ? -15.207 5.646 0.077 1.00 93.12 95 ILE A N 1
ATOM 750 C CA . ILE A 1 95 ? -15.119 5.044 -1.264 1.00 93.12 95 ILE A CA 1
ATOM 751 C C . ILE A 1 95 ? -15.988 3.784 -1.368 1.00 93.12 95 ILE A C 1
ATOM 753 O O . ILE A 1 95 ? -16.480 3.471 -2.444 1.00 93.12 95 ILE A O 1
ATOM 757 N N . ALA A 1 96 ? -16.168 3.047 -0.269 1.00 84.06 96 ALA A N 1
ATOM 758 C CA . ALA A 1 96 ? -16.934 1.800 -0.253 1.00 84.06 96 ALA A CA 1
ATOM 759 C C . ALA A 1 96 ? -18.468 1.985 -0.251 1.00 84.06 96 ALA A C 1
ATOM 761 O O . ALA A 1 96 ? -19.188 0.986 -0.234 1.00 84.06 96 ALA A O 1
ATOM 762 N N . LYS A 1 97 ? -18.958 3.229 -0.218 1.00 63.69 97 LYS A N 1
ATOM 763 C CA . LYS A 1 97 ? -20.382 3.583 -0.299 1.00 63.69 97 LYS A CA 1
ATOM 764 C C . LYS A 1 97 ? -20.745 3.977 -1.720 1.00 63.69 97 LYS A C 1
ATOM 766 O O . LYS A 1 97 ? -21.860 3.603 -2.135 1.00 63.69 97 LYS A O 1
#

Secondary structure (DSSP, 8-state):
--GGG--B-TTS-BTTTTB-HHHHHHH----S-SS---TTT-HHHHHHHHHHHHHHTT--TTS--STTSHHHHHHHHH---HHHHHHHHHHHHHH--

pLDDT: mean 95.45, std 4.51, range [63.69, 98.75]